Protein AF-A0A5C5S2Y5-F1 (afdb_monomer_lite)

Organism: NCBI:txid2592068

Radius of gyration: 13.99 Å; chains: 1; bounding box: 35×30×35 Å

Structure (mmCIF, N/CA/C/O backbone):
data_AF-A0A5C5S2Y5-F1
#
_entry.id   AF-A0A5C5S2Y5-F1
#
loop_
_atom_site.group_PDB
_atom_site.id
_atom_site.type_symbol
_atom_site.label_atom_id
_atom_site.label_alt_id
_atom_site.label_comp_id
_atom_site.label_asym_id
_atom_site.label_entity_id
_atom_site.label_seq_id
_atom_site.pdbx_PDB_ins_code
_atom_site.Cartn_x
_atom_site.Cartn_y
_atom_site.Cartn_z
_atom_site.occupancy
_atom_site.B_iso_or_equiv
_atom_site.auth_seq_id
_atom_site.auth_comp_id
_atom_site.auth_asym_id
_atom_site.auth_atom_id
_atom_site.pdbx_PDB_model_num
ATOM 1 N N . MET A 1 1 ? -3.793 10.889 1.135 1.00 62.47 1 MET A N 1
ATOM 2 C CA . MET A 1 1 ? -2.695 10.339 1.960 1.00 62.47 1 MET A CA 1
ATOM 3 C C . MET A 1 1 ? -1.461 10.197 1.083 1.00 62.47 1 MET A C 1
ATOM 5 O O . MET A 1 1 ? -1.605 9.763 -0.050 1.00 62.47 1 MET A O 1
ATOM 9 N N . ARG A 1 2 ? -0.286 10.641 1.547 1.00 72.62 2 ARG A N 1
ATOM 10 C CA . ARG A 1 2 ? 0.945 10.715 0.733 1.00 72.62 2 ARG A CA 1
ATOM 11 C C . ARG A 1 2 ? 1.538 9.340 0.398 1.00 72.62 2 ARG A C 1
ATOM 13 O O . ARG A 1 2 ? 2.046 9.165 -0.701 1.00 72.62 2 ARG A O 1
ATOM 20 N N . TYR A 1 3 ? 1.464 8.406 1.344 1.00 82.00 3 TYR A N 1
ATOM 21 C CA . TYR A 1 3 ? 2.135 7.107 1.261 1.00 82.00 3 TYR A CA 1
ATOM 22 C C . TYR A 1 3 ? 1.208 5.982 0.811 1.00 82.00 3 TYR A C 1
ATOM 24 O O . TYR A 1 3 ? 1.640 5.153 0.032 1.00 82.00 3 TYR A O 1
ATOM 32 N N . PHE A 1 4 ? -0.069 5.994 1.204 1.00 87.19 4 PHE A N 1
ATOM 33 C CA . PHE A 1 4 ? -1.048 4.957 0.849 1.00 87.19 4 PHE A CA 1
ATOM 34 C C . PHE A 1 4 ? -2.173 5.542 -0.022 1.00 87.19 4 PHE A C 1
ATOM 36 O O . PHE A 1 4 ? -3.229 5.912 0.498 1.00 87.19 4 PHE A O 1
ATOM 43 N N . PRO A 1 5 ? -1.944 5.753 -1.330 1.00 85.81 5 PRO A N 1
ATOM 44 C CA . PRO A 1 5 ? -2.936 6.374 -2.205 1.00 85.81 5 PRO A CA 1
ATOM 45 C C . PRO A 1 5 ? -4.027 5.417 -2.702 1.00 85.81 5 PRO A C 1
ATOM 47 O O . PRO A 1 5 ? -5.060 5.899 -3.165 1.00 85.81 5 PRO A O 1
ATOM 50 N N . TYR A 1 6 ? -3.814 4.098 -2.638 1.00 87.88 6 TYR A N 1
ATOM 51 C CA . TYR A 1 6 ? -4.747 3.109 -3.183 1.00 87.88 6 TYR A CA 1
ATOM 52 C C . TYR A 1 6 ? -5.013 1.994 -2.182 1.00 87.88 6 TYR A C 1
ATOM 54 O O . TYR A 1 6 ? -4.075 1.404 -1.652 1.00 87.88 6 TYR A O 1
ATOM 62 N N . ALA A 1 7 ? -6.292 1.688 -1.985 1.00 89.69 7 ALA A N 1
ATOM 63 C CA . ALA A 1 7 ? -6.758 0.541 -1.225 1.00 89.69 7 ALA A CA 1
ATOM 64 C C . ALA A 1 7 ? -7.991 -0.057 -1.912 1.00 89.69 7 ALA A C 1
ATOM 66 O O . ALA A 1 7 ? -8.816 0.683 -2.459 1.00 89.69 7 ALA A O 1
ATOM 67 N N . ALA A 1 8 ? -8.120 -1.378 -1.883 1.00 89.62 8 ALA A N 1
ATOM 68 C CA . ALA A 1 8 ? -9.277 -2.099 -2.395 1.00 89.62 8 ALA A CA 1
ATOM 69 C C . ALA A 1 8 ? -9.506 -3.379 -1.589 1.00 89.62 8 ALA A C 1
ATOM 71 O O . ALA A 1 8 ? -8.560 -3.949 -1.055 1.00 89.62 8 ALA A O 1
ATOM 72 N N . VAL A 1 9 ? -10.754 -3.843 -1.544 1.00 90.25 9 VAL A N 1
ATOM 73 C CA . VAL A 1 9 ? -11.071 -5.197 -1.080 1.00 90.25 9 VAL A CA 1
ATOM 74 C C . VAL A 1 9 ? -11.119 -6.111 -2.298 1.00 90.25 9 VAL A C 1
ATOM 76 O O . VAL A 1 9 ? -11.859 -5.833 -3.245 1.00 90.25 9 VAL A O 1
ATOM 79 N N . VAL A 1 10 ? -10.328 -7.178 -2.278 1.00 89.56 10 VAL A N 1
ATOM 80 C CA . VAL A 1 10 ? -10.291 -8.218 -3.314 1.00 89.56 10 VAL A CA 1
ATOM 81 C C . VAL A 1 10 ? -10.387 -9.557 -2.599 1.00 89.56 10 VAL A C 1
ATOM 83 O O . VAL A 1 10 ? -9.556 -9.840 -1.743 1.00 89.56 10 VAL A O 1
ATOM 86 N N . ASP A 1 11 ? -11.409 -10.349 -2.927 1.00 91.44 11 ASP A N 1
ATOM 87 C CA . ASP A 1 11 ? -11.665 -11.659 -2.310 1.00 91.44 11 ASP A CA 1
ATOM 88 C C . ASP A 1 11 ? -11.647 -11.618 -0.767 1.00 91.44 11 ASP A C 1
ATOM 90 O O . ASP A 1 11 ? -10.971 -12.406 -0.115 1.00 91.44 11 ASP A O 1
ATOM 94 N N . ASP A 1 12 ? -12.375 -10.652 -0.191 1.00 91.50 12 ASP A N 1
ATOM 95 C CA . ASP A 1 12 ? -12.479 -10.380 1.255 1.00 91.50 12 ASP A CA 1
ATOM 96 C C . ASP A 1 12 ? -11.173 -9.965 1.965 1.00 91.50 12 ASP A C 1
ATOM 98 O O . ASP A 1 12 ? -11.189 -9.733 3.173 1.00 91.50 12 ASP A O 1
ATOM 102 N N . ALA A 1 13 ? -10.076 -9.775 1.225 1.00 92.50 13 ALA A N 1
ATOM 103 C CA . ALA A 1 13 ? -8.805 -9.279 1.745 1.00 92.50 13 ALA A CA 1
ATOM 104 C C . ALA A 1 13 ? -8.583 -7.803 1.393 1.00 92.50 13 ALA A C 1
ATOM 106 O O . ALA A 1 13 ? -8.940 -7.336 0.303 1.00 92.50 13 ALA A O 1
ATOM 107 N N . TRP A 1 14 ? -7.937 -7.061 2.291 1.00 93.06 14 TRP A N 1
ATOM 108 C CA . TRP A 1 14 ? -7.503 -5.692 2.031 1.00 93.06 14 TRP A CA 1
ATOM 109 C C . TRP A 1 14 ? -6.199 -5.669 1.253 1.00 93.06 14 TRP A C 1
ATOM 111 O O . TRP A 1 14 ? -5.165 -6.110 1.742 1.00 93.06 14 TRP A O 1
ATOM 121 N N . TRP A 1 15 ? -6.242 -5.069 0.070 1.00 93.12 15 TRP A N 1
ATOM 122 C CA . TRP A 1 15 ? -5.079 -4.784 -0.754 1.00 93.12 15 TRP A CA 1
ATOM 123 C C . TRP A 1 15 ? -4.757 -3.303 -0.659 1.00 93.12 15 TRP A C 1
ATOM 125 O O . TRP A 1 15 ? -5.598 -2.468 -0.999 1.00 93.12 15 TRP A O 1
ATOM 135 N N . VAL A 1 16 ? -3.546 -2.963 -0.226 1.00 91.50 16 VAL A N 1
ATOM 136 C CA . VAL A 1 16 ? -3.099 -1.570 -0.108 1.00 91.50 16 VAL A CA 1
ATOM 137 C C . VAL A 1 16 ? -1.773 -1.387 -0.829 1.00 91.50 16 VAL A C 1
ATOM 139 O O . VAL A 1 16 ? -0.861 -2.198 -0.693 1.00 91.50 16 VAL A O 1
ATOM 142 N N . LEU A 1 17 ? -1.662 -0.305 -1.600 1.00 89.81 17 LEU A N 1
ATOM 143 C CA . LEU A 1 17 ? -0.411 0.082 -2.243 1.00 89.81 17 LEU A CA 1
ATOM 144 C C . LEU A 1 17 ? 0.227 1.232 -1.478 1.00 89.81 17 LEU A C 1
ATOM 146 O O . LEU A 1 17 ? -0.372 2.304 -1.345 1.00 89.81 17 LEU A O 1
ATOM 150 N N . ARG A 1 18 ? 1.467 1.023 -1.038 1.00 88.00 18 ARG A N 1
ATOM 151 C CA . ARG A 1 18 ? 2.343 2.079 -0.528 1.00 88.00 18 ARG A CA 1
ATOM 152 C C . ARG A 1 18 ? 3.198 2.622 -1.669 1.00 88.00 18 ARG A C 1
ATOM 154 O O . ARG A 1 18 ? 3.761 1.841 -2.418 1.00 88.00 18 ARG A O 1
ATOM 161 N N . VAL A 1 19 ? 3.325 3.940 -1.794 1.00 85.38 19 VAL A N 1
ATOM 162 C CA . VAL A 1 19 ? 4.305 4.597 -2.672 1.00 85.38 19 VAL A CA 1
ATOM 163 C C . VAL A 1 19 ? 5.640 4.720 -1.942 1.00 85.38 19 VAL A C 1
ATOM 165 O O . VAL A 1 19 ? 5.716 5.370 -0.895 1.00 85.38 19 VAL A O 1
ATOM 168 N N . ASN A 1 20 ? 6.708 4.207 -2.550 1.00 79.94 20 ASN A N 1
ATOM 169 C CA . ASN A 1 20 ? 8.076 4.231 -2.024 1.00 79.94 20 ASN A CA 1
ATOM 170 C C . ASN A 1 20 ? 8.766 5.585 -2.296 1.00 79.94 20 ASN A C 1
ATOM 172 O O . ASN A 1 20 ? 9.840 5.683 -2.886 1.00 79.94 20 ASN A O 1
ATOM 176 N N . HIS A 1 21 ? 8.120 6.682 -1.892 1.00 73.94 21 HIS A N 1
ATOM 177 C CA . HIS A 1 21 ? 8.614 8.036 -2.144 1.00 73.94 21 HIS A CA 1
ATOM 178 C C . HIS A 1 21 ? 9.914 8.315 -1.371 1.00 73.94 21 HIS A C 1
ATOM 180 O O . HIS A 1 21 ? 9.911 8.312 -0.143 1.00 73.94 21 HIS A O 1
ATOM 186 N N . GLY A 1 22 ? 10.983 8.699 -2.076 1.00 70.62 22 GLY A N 1
ATOM 187 C CA . GLY A 1 22 ? 12.290 9.017 -1.476 1.00 70.62 22 GLY A CA 1
ATOM 188 C C . GLY A 1 22 ? 13.305 7.872 -1.522 1.00 70.62 22 GLY A C 1
ATOM 189 O O . GLY A 1 22 ? 14.403 8.041 -1.007 1.00 70.62 22 GLY A O 1
ATOM 190 N N . PHE A 1 23 ? 12.950 6.762 -2.173 1.00 71.00 23 PHE A N 1
ATOM 191 C CA . PHE A 1 23 ? 13.754 5.546 -2.286 1.00 71.00 23 PHE A CA 1
ATOM 192 C C . PHE A 1 23 ? 13.908 5.147 -3.766 1.00 71.00 23 PHE A C 1
ATOM 194 O O . PHE A 1 23 ? 13.280 4.188 -4.208 1.00 71.00 23 PHE A O 1
ATOM 201 N N . PRO A 1 24 ? 14.653 5.917 -4.581 1.00 69.94 24 PRO A N 1
ATOM 202 C CA . PRO A 1 24 ? 14.724 5.709 -6.032 1.00 69.94 24 PRO A CA 1
ATOM 203 C C . PRO A 1 24 ? 15.361 4.374 -6.451 1.00 69.94 24 PRO A C 1
ATOM 205 O O . PRO A 1 24 ? 15.193 3.961 -7.597 1.00 69.94 24 PRO A O 1
ATOM 208 N N . GLU A 1 25 ? 16.091 3.710 -5.554 1.00 73.44 25 GLU A N 1
ATOM 209 C CA . GLU A 1 25 ? 16.672 2.382 -5.768 1.00 73.44 25 GLU A CA 1
ATOM 210 C C . GLU A 1 25 ? 15.650 1.245 -5.612 1.00 73.44 25 GLU A C 1
ATOM 212 O O . GLU A 1 25 ? 15.895 0.141 -6.100 1.00 73.44 25 GLU A O 1
ATOM 217 N N . HIS A 1 26 ? 14.511 1.512 -4.968 1.00 75.38 26 HIS A N 1
ATOM 218 C CA . HIS A 1 26 ? 13.446 0.541 -4.735 1.00 75.38 26 HIS A CA 1
ATOM 219 C C . HIS A 1 26 ? 12.359 0.641 -5.809 1.00 75.38 26 HIS A C 1
ATOM 221 O O . HIS A 1 26 ? 12.203 1.662 -6.486 1.00 75.38 26 HIS A O 1
ATOM 227 N N . ASP A 1 27 ? 11.579 -0.429 -5.961 1.00 83.12 27 ASP A N 1
ATOM 228 C CA . ASP A 1 27 ? 10.411 -0.397 -6.834 1.00 83.12 27 ASP A CA 1
ATOM 229 C C . ASP A 1 27 ? 9.384 0.645 -6.349 1.00 83.12 27 ASP A C 1
ATOM 231 O O . ASP A 1 27 ? 9.330 0.992 -5.170 1.00 83.12 27 ASP A O 1
ATOM 235 N N . LEU A 1 28 ? 8.581 1.190 -7.268 1.00 85.06 28 LEU A N 1
ATOM 236 C CA . LEU A 1 28 ? 7.722 2.349 -6.992 1.00 85.06 28 LEU A CA 1
ATOM 237 C C . LEU A 1 28 ? 6.677 2.077 -5.902 1.00 85.06 28 LEU A C 1
ATOM 239 O O . LEU A 1 28 ? 6.343 2.987 -5.134 1.00 85.06 28 LEU A O 1
ATOM 243 N N . TYR A 1 29 ? 6.141 0.858 -5.868 1.00 87.19 29 TYR A N 1
ATOM 244 C CA . TYR A 1 29 ? 5.109 0.445 -4.932 1.00 87.19 29 TYR A CA 1
ATOM 245 C C . TYR A 1 29 ? 5.525 -0.773 -4.117 1.00 87.19 29 TYR A C 1
ATOM 247 O O . TYR A 1 29 ? 6.147 -1.682 -4.655 1.00 87.19 29 TYR A O 1
ATOM 255 N N . THR A 1 30 ? 5.051 -0.824 -2.873 1.00 87.25 30 THR A N 1
ATOM 256 C CA . THR A 1 30 ? 4.954 -2.052 -2.071 1.00 87.25 30 THR A CA 1
ATOM 257 C C . THR A 1 30 ? 3.482 -2.432 -1.932 1.00 87.25 30 THR A C 1
ATOM 259 O O . THR A 1 30 ? 2.628 -1.570 -1.689 1.00 87.25 30 THR A O 1
ATOM 262 N N . VAL A 1 31 ? 3.178 -3.715 -2.109 1.00 89.56 31 VAL A N 1
ATOM 263 C CA . VAL A 1 31 ? 1.836 -4.300 -2.029 1.00 89.56 31 VAL A CA 1
ATOM 264 C C . VAL A 1 31 ? 1.650 -4.957 -0.672 1.00 89.56 31 VAL A C 1
ATOM 266 O O . VAL A 1 31 ? 2.406 -5.856 -0.306 1.00 89.56 31 VAL A O 1
ATOM 269 N N . PHE A 1 32 ? 0.600 -4.551 0.033 1.00 90.12 32 PHE A N 1
ATOM 270 C CA . PHE A 1 32 ? 0.160 -5.175 1.272 1.00 90.12 32 PHE A CA 1
ATOM 271 C C . PHE A 1 32 ? -1.139 -5.938 1.042 1.00 90.12 32 PHE A C 1
ATOM 273 O O . PHE A 1 32 ? -2.055 -5.394 0.422 1.00 90.12 32 PHE A O 1
ATOM 280 N N . VAL A 1 33 ? -1.224 -7.159 1.570 1.00 91.75 33 VAL A N 1
ATOM 281 C CA . VAL A 1 33 ? -2.456 -7.956 1.641 1.00 91.75 33 VAL A CA 1
ATOM 282 C C . VAL A 1 33 ? -2.724 -8.283 3.105 1.00 91.75 33 VAL A C 1
ATOM 284 O O . VAL A 1 33 ? -1.870 -8.866 3.767 1.00 91.75 33 VAL A O 1
ATOM 287 N N . ASP A 1 34 ? -3.871 -7.839 3.623 1.00 91.94 34 ASP A N 1
ATOM 288 C CA . ASP A 1 34 ? -4.275 -7.960 5.036 1.00 91.94 34 ASP A CA 1
ATOM 289 C C . ASP A 1 34 ? -3.194 -7.530 6.039 1.00 91.94 34 ASP A C 1
ATOM 291 O O . ASP A 1 34 ? -3.056 -8.056 7.141 1.00 91.94 34 ASP A O 1
ATOM 295 N N . GLY A 1 35 ? -2.430 -6.513 5.650 1.00 87.56 35 GLY A N 1
ATOM 296 C CA . GLY A 1 35 ? -1.388 -5.919 6.474 1.00 87.56 35 GLY A CA 1
ATOM 297 C C . GLY A 1 35 ? 0.000 -6.538 6.326 1.00 87.56 35 GLY A C 1
ATOM 298 O O . GLY A 1 35 ? 0.952 -5.995 6.876 1.00 87.56 35 GLY A O 1
ATOM 299 N N . THR A 1 36 ? 0.146 -7.606 5.544 1.00 87.56 36 THR A N 1
ATOM 300 C CA . THR A 1 36 ? 1.441 -8.231 5.247 1.00 87.56 36 THR A CA 1
ATOM 301 C C . THR A 1 36 ? 1.987 -7.725 3.917 1.00 87.56 36 THR A C 1
ATOM 303 O O . THR A 1 36 ? 1.261 -7.714 2.922 1.00 87.56 36 THR A O 1
ATOM 306 N N . ALA A 1 37 ? 3.260 -7.325 3.870 1.00 87.00 37 ALA A N 1
ATOM 307 C CA . ALA A 1 37 ? 3.934 -6.997 2.614 1.00 87.00 37 ALA A CA 1
ATOM 308 C C . ALA A 1 37 ? 4.174 -8.277 1.795 1.00 87.00 37 ALA A C 1
ATOM 310 O O . ALA A 1 37 ? 4.779 -9.227 2.287 1.00 87.00 37 ALA A O 1
ATOM 311 N N . VAL A 1 38 ? 3.687 -8.323 0.551 1.00 87.56 38 VAL A N 1
ATOM 312 C CA . VAL A 1 38 ? 3.735 -9.545 -0.282 1.00 87.56 38 VAL A CA 1
ATOM 313 C C . VAL A 1 38 ? 4.535 -9.394 -1.571 1.00 87.56 38 VAL A C 1
ATOM 315 O O . VAL A 1 38 ? 4.956 -10.399 -2.142 1.00 87.56 38 VAL A O 1
ATOM 318 N N . ALA A 1 39 ? 4.714 -8.167 -2.060 1.00 84.56 39 ALA A N 1
ATOM 319 C CA . ALA A 1 39 ? 5.445 -7.889 -3.289 1.00 84.56 39 ALA A CA 1
ATOM 320 C C . ALA A 1 39 ? 5.832 -6.414 -3.384 1.00 84.56 39 ALA A C 1
ATOM 322 O O . ALA A 1 39 ? 5.113 -5.548 -2.885 1.00 84.56 39 ALA A O 1
ATOM 323 N N . ASP A 1 40 ? 6.892 -6.139 -4.135 1.00 85.25 40 ASP A N 1
ATOM 324 C CA . ASP A 1 40 ? 7.185 -4.814 -4.662 1.00 85.25 40 ASP A CA 1
ATOM 325 C C . ASP A 1 40 ? 6.934 -4.779 -6.171 1.00 85.25 40 ASP A C 1
ATOM 327 O O . ASP A 1 40 ? 7.000 -5.804 -6.855 1.00 85.25 40 ASP A O 1
ATOM 331 N N . ALA A 1 41 ? 6.574 -3.605 -6.686 1.00 83.56 41 ALA A N 1
ATOM 332 C CA . ALA A 1 41 ? 6.180 -3.456 -8.076 1.00 83.56 41 ALA A CA 1
ATOM 333 C C . ALA A 1 41 ? 6.441 -2.053 -8.628 1.00 83.56 41 ALA A C 1
ATOM 335 O O . ALA A 1 41 ? 6.064 -1.031 -8.047 1.00 83.56 41 ALA A O 1
ATOM 336 N N . THR A 1 42 ? 7.009 -2.005 -9.832 1.00 84.06 42 THR A N 1
ATOM 337 C CA . THR A 1 42 ? 7.133 -0.777 -10.625 1.00 84.06 42 THR A CA 1
ATOM 338 C C . THR A 1 42 ? 6.325 -0.912 -11.916 1.00 84.06 42 THR A C 1
ATOM 340 O O . THR A 1 42 ? 6.602 -1.817 -12.713 1.00 84.06 42 THR A O 1
ATOM 343 N N . PRO A 1 43 ? 5.372 0.002 -12.194 1.00 81.19 43 PRO A N 1
ATOM 344 C CA . PRO A 1 43 ? 4.591 -0.020 -13.424 1.00 81.19 43 PRO A CA 1
ATOM 345 C C . PRO A 1 43 ? 5.479 -0.099 -14.667 1.00 81.19 43 PRO A C 1
ATOM 347 O O . PRO A 1 43 ? 6.365 0.730 -14.867 1.00 81.19 43 PRO A O 1
ATOM 350 N N . GLY A 1 44 ? 5.229 -1.095 -15.516 1.00 74.50 44 GLY A N 1
ATOM 351 C CA . GLY A 1 44 ? 5.920 -1.249 -16.801 1.00 74.50 44 GLY A CA 1
ATOM 352 C C . GLY A 1 44 ? 7.400 -1.650 -16.731 1.00 74.50 44 GLY A C 1
ATOM 353 O O . GLY A 1 44 ? 8.028 -1.743 -17.784 1.00 74.50 44 GLY A O 1
ATOM 354 N N . ARG A 1 45 ? 7.963 -1.902 -15.540 1.00 71.56 45 ARG A N 1
ATOM 355 C CA . ARG A 1 45 ? 9.341 -2.403 -15.382 1.00 71.56 45 ARG A CA 1
ATOM 356 C C . ARG A 1 45 ? 9.417 -3.932 -15.407 1.00 71.56 45 ARG A C 1
ATOM 358 O O . ARG A 1 45 ? 10.440 -4.482 -15.806 1.00 71.56 45 ARG A O 1
ATOM 365 N N . GLY A 1 46 ? 8.345 -4.609 -14.997 1.00 65.75 46 GLY A N 1
ATOM 366 C CA . GLY A 1 46 ? 8.273 -6.067 -14.944 1.00 65.75 46 GLY A CA 1
ATOM 367 C C . GLY A 1 46 ? 7.582 -6.716 -16.146 1.00 65.75 46 GLY A C 1
ATOM 368 O O . GLY A 1 46 ? 6.946 -6.060 -16.971 1.00 65.75 46 GLY A O 1
ATOM 369 N N . SER A 1 47 ? 7.717 -8.041 -16.236 1.00 65.38 47 SER A N 1
ATOM 370 C CA . SER A 1 47 ? 7.028 -8.891 -17.223 1.00 65.38 47 SER A CA 1
ATOM 371 C C . SER A 1 47 ? 5.738 -9.514 -16.675 1.00 65.38 47 SER A C 1
ATOM 373 O O . SER A 1 47 ? 5.058 -10.254 -17.391 1.00 65.38 47 SER A O 1
ATOM 375 N N . SER A 1 48 ? 5.391 -9.231 -15.414 1.00 76.19 48 SER A N 1
ATOM 376 C CA . SER A 1 48 ? 4.217 -9.812 -14.776 1.00 76.19 48 SER A CA 1
ATOM 377 C C . SER A 1 48 ? 2.929 -9.089 -15.208 1.00 76.19 48 SER A C 1
ATOM 379 O O . SER A 1 48 ? 2.924 -7.868 -15.409 1.00 76.19 48 SER A O 1
ATOM 381 N N . PRO A 1 49 ? 1.795 -9.808 -15.321 1.00 77.88 49 PRO A N 1
ATOM 382 C CA . PRO A 1 49 ? 0.492 -9.182 -15.546 1.00 77.88 49 PRO A CA 1
ATOM 383 C C . PRO A 1 49 ?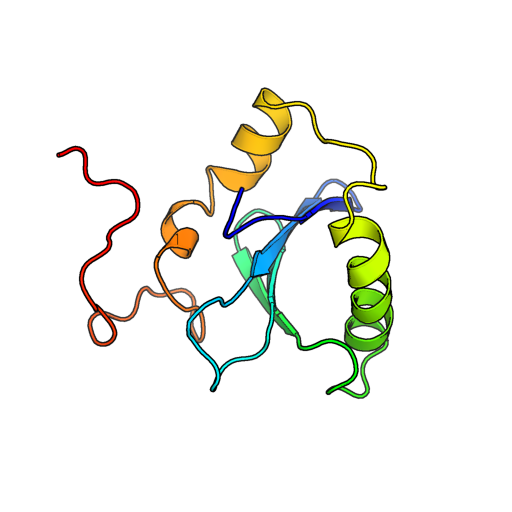 0.122 -8.147 -14.472 1.00 77.88 49 PRO A C 1
ATOM 385 O O . PRO A 1 49 ? -0.609 -7.198 -14.760 1.00 77.88 49 PRO A O 1
ATOM 388 N N . PHE A 1 50 ? 0.641 -8.310 -13.250 1.00 80.12 50 PHE A N 1
ATOM 389 C CA . PHE A 1 50 ? 0.405 -7.392 -12.143 1.00 80.12 50 PHE A CA 1
ATOM 390 C C . PHE A 1 50 ? 1.047 -6.022 -12.401 1.00 80.12 50 PHE A C 1
ATOM 392 O O . PHE A 1 50 ? 0.336 -5.017 -12.398 1.00 80.12 50 PHE A O 1
ATOM 399 N N . ASP A 1 51 ? 2.333 -5.971 -12.759 1.00 79.69 51 ASP A N 1
ATOM 400 C CA . ASP A 1 51 ? 3.043 -4.710 -13.048 1.00 79.69 51 ASP A CA 1
ATOM 401 C C . ASP A 1 51 ? 2.402 -3.935 -14.206 1.00 79.69 51 ASP A C 1
ATOM 403 O O . ASP A 1 51 ? 2.303 -2.703 -14.184 1.00 79.69 51 ASP A O 1
ATOM 407 N N . ALA A 1 52 ? 1.923 -4.660 -15.222 1.00 79.19 52 ALA A N 1
ATOM 408 C CA . ALA A 1 52 ? 1.201 -4.078 -16.349 1.00 79.19 52 ALA A CA 1
ATOM 409 C C . ALA A 1 52 ? -0.144 -3.463 -15.923 1.00 79.19 52 ALA A C 1
ATOM 411 O O . ALA A 1 52 ? -0.559 -2.435 -16.470 1.00 79.19 52 ALA A O 1
ATOM 412 N N . SER A 1 53 ? -0.823 -4.059 -14.938 1.00 79.31 53 SER A N 1
ATOM 413 C CA . SER A 1 53 ? -2.083 -3.532 -14.404 1.00 79.31 53 SER A CA 1
ATOM 414 C C . SER A 1 53 ? -1.881 -2.220 -13.635 1.00 79.31 53 SER A C 1
ATOM 416 O O . SER A 1 53 ? -2.691 -1.299 -13.777 1.00 79.31 53 SER A O 1
ATOM 418 N N . LEU A 1 54 ? -0.755 -2.067 -12.923 1.00 81.38 54 LEU A N 1
ATOM 419 C CA . LEU A 1 54 ? -0.447 -0.862 -12.143 1.00 81.38 54 LEU A CA 1
ATOM 420 C C . LEU A 1 54 ? -0.244 0.384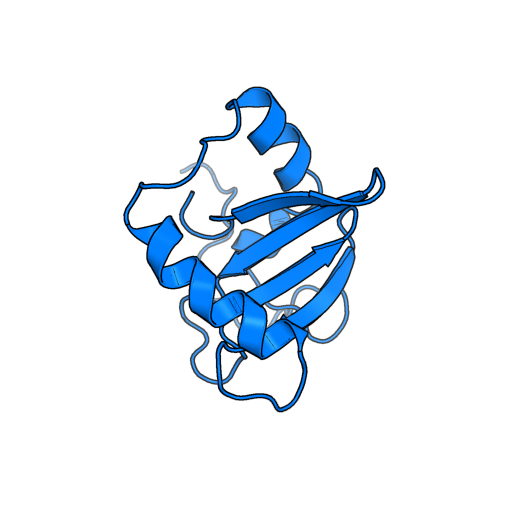 -13.013 1.00 81.38 54 LEU A C 1
ATOM 422 O O . LEU A 1 54 ? -0.522 1.496 -12.567 1.00 81.38 54 LEU A O 1
ATOM 426 N N . ALA A 1 55 ? 0.153 0.231 -14.281 1.00 76.25 55 ALA A N 1
ATOM 427 C CA . ALA A 1 55 ? 0.261 1.353 -15.220 1.00 76.25 55 ALA A CA 1
ATOM 428 C C . ALA A 1 55 ? -1.076 2.094 -15.431 1.00 76.25 55 ALA A C 1
ATOM 430 O O . ALA A 1 55 ? -1.094 3.254 -15.846 1.00 76.25 55 ALA A O 1
ATOM 431 N N . ARG A 1 56 ? -2.214 1.455 -15.122 1.00 75.69 56 ARG A N 1
ATOM 432 C CA . ARG A 1 56 ? -3.542 2.087 -15.165 1.00 75.69 56 ARG A CA 1
ATOM 433 C C . ARG A 1 56 ? -3.799 3.020 -13.976 1.00 75.69 56 ARG A C 1
ATOM 435 O O . ARG A 1 56 ? -4.649 3.901 -14.087 1.00 75.69 56 ARG A O 1
ATOM 442 N N . LEU A 1 57 ? -3.057 2.880 -12.874 1.00 75.19 57 LEU A N 1
ATOM 443 C CA . LEU A 1 57 ? -3.246 3.678 -11.658 1.00 75.19 57 LEU A CA 1
ATOM 444 C C . LEU A 1 57 ? -2.851 5.154 -11.839 1.00 75.19 57 LEU A C 1
ATOM 446 O O . LEU A 1 57 ? -3.443 6.009 -11.185 1.00 75.19 57 LEU A O 1
ATOM 450 N N . ASP A 1 58 ? -1.962 5.501 -12.784 1.00 65.44 58 ASP A N 1
ATOM 451 C CA . ASP A 1 58 ? -1.666 6.913 -13.126 1.00 65.44 58 ASP A CA 1
ATOM 452 C C . ASP A 1 58 ? -2.911 7.688 -13.609 1.00 65.44 58 ASP A C 1
ATOM 454 O O . ASP A 1 58 ? -2.987 8.916 -13.564 1.00 65.44 58 ASP A O 1
ATOM 458 N N . GLN A 1 59 ? -3.940 6.981 -14.075 1.00 59.56 59 GLN A N 1
ATOM 459 C CA . GLN A 1 59 ? -5.207 7.613 -14.439 1.00 59.56 59 GLN A CA 1
ATOM 460 C C . GLN A 1 59 ? -6.069 7.923 -13.205 1.00 59.56 59 GLN A C 1
ATOM 462 O O . GLN A 1 59 ? -6.811 8.908 -13.212 1.00 59.56 59 GLN A O 1
ATOM 467 N N . LEU A 1 60 ? -5.938 7.127 -12.137 1.00 59.69 60 LEU A N 1
ATOM 468 C CA . LEU A 1 60 ? -6.648 7.295 -10.864 1.00 59.69 60 LEU A CA 1
ATOM 469 C C . LEU A 1 60 ? -5.982 8.350 -9.968 1.00 59.69 60 LEU A C 1
ATOM 471 O O . LEU A 1 60 ? -6.693 9.105 -9.301 1.00 59.69 60 LEU A O 1
ATOM 475 N N . SER A 1 61 ? -4.648 8.475 -10.026 1.00 60.72 61 SER A N 1
ATOM 476 C CA . SER A 1 61 ? -3.846 9.474 -9.290 1.00 60.72 61 SER A CA 1
ATOM 477 C C . SER A 1 61 ? -4.265 10.927 -9.563 1.00 60.72 61 SER A C 1
ATOM 479 O O . SER A 1 61 ? -4.054 11.810 -8.734 1.00 60.72 61 SER A O 1
ATOM 481 N N . LYS A 1 62 ? -4.929 11.183 -10.698 1.00 63.62 62 LYS A N 1
ATOM 482 C CA . LYS A 1 62 ? -5.461 12.497 -11.110 1.00 63.62 62 LYS A CA 1
ATOM 483 C C . LYS A 1 62 ? -6.814 12.835 -10.464 1.00 63.62 62 LYS A C 1
ATOM 485 O O . LYS A 1 62 ? -7.537 13.688 -10.978 1.00 63.62 62 LYS A O 1
ATOM 490 N N . GLY A 1 63 ? -7.178 12.148 -9.378 1.00 58.03 63 GLY A N 1
ATOM 491 C CA . GLY A 1 63 ? -8.395 12.398 -8.599 1.00 58.03 63 GLY A CA 1
ATOM 492 C C . GLY A 1 63 ? -9.685 11.909 -9.261 1.00 58.03 63 GLY A C 1
ATOM 493 O O . GLY A 1 63 ? -10.761 12.395 -8.932 1.00 58.03 63 GLY A O 1
ATOM 494 N N . ARG A 1 64 ? -9.594 10.975 -10.218 1.00 62.19 64 ARG A N 1
ATOM 495 C CA . ARG A 1 64 ? -10.754 10.476 -10.987 1.00 62.19 64 ARG A CA 1
ATOM 496 C C . ARG A 1 64 ? -11.270 9.109 -10.527 1.00 62.19 64 ARG A C 1
ATOM 498 O O . ARG A 1 64 ? -12.111 8.526 -11.203 1.00 62.19 64 ARG A O 1
ATOM 505 N N . GLY A 1 65 ? -10.753 8.589 -9.416 1.00 67.44 65 GLY A N 1
ATOM 506 C CA . GLY A 1 65 ? -11.179 7.315 -8.837 1.00 67.44 65 GLY A CA 1
ATOM 507 C C . GLY A 1 65 ? -12.241 7.474 -7.740 1.00 67.44 65 GLY A C 1
ATOM 508 O O . GLY A 1 65 ? -12.293 8.533 -7.103 1.00 67.44 65 GLY A O 1
ATOM 509 N N . PRO A 1 66 ? -13.051 6.427 -7.477 1.00 74.12 66 PRO A N 1
ATOM 510 C CA . PRO A 1 66 ? -13.888 6.357 -6.283 1.00 74.12 66 PRO A CA 1
ATOM 511 C C . PRO A 1 66 ? -13.042 6.596 -5.029 1.00 74.12 66 PRO A C 1
ATOM 513 O O . PRO A 1 66 ? -11.967 6.017 -4.884 1.00 74.12 66 PRO A O 1
ATOM 516 N N . GLN A 1 67 ? -13.512 7.469 -4.141 1.00 80.12 67 GLN A N 1
ATOM 517 C CA . GLN A 1 67 ? -12.857 7.716 -2.860 1.00 80.12 67 GLN A CA 1
ATOM 518 C C . GLN A 1 67 ? -13.423 6.756 -1.817 1.00 80.12 67 GLN A C 1
ATOM 520 O O . GLN A 1 67 ? -14.639 6.586 -1.719 1.00 80.12 67 GLN A O 1
ATOM 525 N N . VAL A 1 68 ? -12.536 6.144 -1.039 1.00 79.88 68 VAL A N 1
ATOM 526 C CA . VAL A 1 68 ? -12.919 5.352 0.131 1.00 79.88 68 VAL A CA 1
ATOM 527 C C . VAL A 1 68 ? -13.345 6.312 1.245 1.00 79.8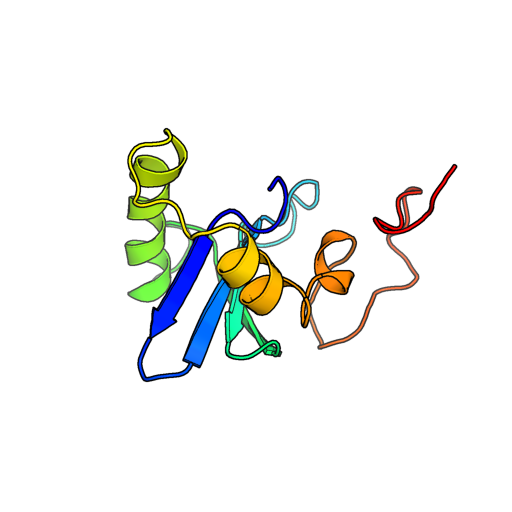8 68 VAL A C 1
ATOM 529 O O . VAL A 1 68 ? -12.759 7.383 1.411 1.00 79.88 68 VAL A O 1
ATOM 532 N N . GLU A 1 69 ? -14.389 5.949 1.987 1.00 85.88 69 GLU A N 1
ATOM 533 C CA . GLU A 1 69 ? -14.845 6.722 3.144 1.00 85.88 69 GLU A CA 1
ATOM 534 C C . GLU A 1 69 ? -13.724 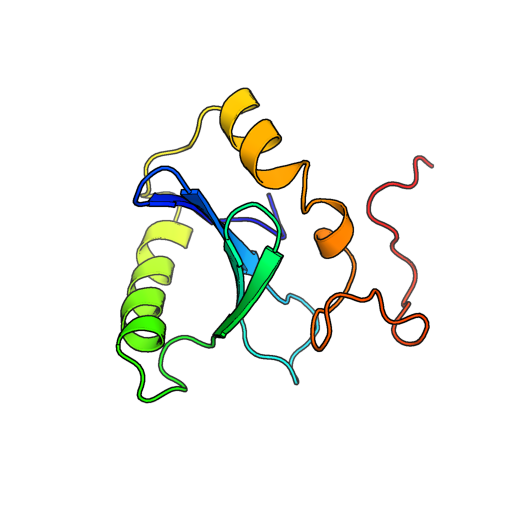6.794 4.208 1.00 85.88 69 GLU A C 1
ATOM 536 O O . GLU A 1 69 ? -13.002 5.810 4.390 1.00 85.88 69 GLU A O 1
ATOM 541 N N . PRO A 1 70 ? -13.519 7.939 4.891 1.00 82.69 70 PRO A N 1
ATOM 542 C CA . PRO A 1 70 ? -12.382 8.122 5.792 1.00 82.69 70 PRO A CA 1
ATOM 543 C C . PRO A 1 70 ? -12.207 7.051 6.876 1.00 82.69 70 PRO A C 1
ATOM 545 O O . PRO A 1 70 ? -11.071 6.648 7.129 1.00 82.69 70 PRO A O 1
ATOM 548 N N . ALA A 1 71 ? -13.282 6.572 7.511 1.00 84.06 71 ALA A N 1
ATOM 549 C CA . ALA A 1 71 ? -13.166 5.534 8.536 1.00 84.06 71 ALA A CA 1
ATOM 550 C C . ALA A 1 71 ? -12.754 4.182 7.934 1.00 84.06 71 ALA A C 1
ATOM 552 O O . ALA A 1 71 ? -11.914 3.486 8.506 1.00 84.06 71 ALA A O 1
ATOM 553 N N . VAL A 1 72 ? -13.271 3.842 6.750 1.00 87.88 72 VAL A N 1
ATOM 554 C CA . VAL A 1 72 ? -12.852 2.643 6.003 1.00 87.88 72 VAL A CA 1
ATOM 555 C C . VAL A 1 72 ? -11.385 2.741 5.571 1.00 87.88 72 VAL A C 1
ATOM 557 O O . VAL A 1 72 ? -10.629 1.786 5.740 1.00 87.88 72 VAL A O 1
ATOM 560 N N . ALA A 1 73 ? -10.949 3.902 5.074 1.00 85.31 73 ALA A N 1
ATOM 561 C CA . ALA A 1 73 ? -9.551 4.126 4.707 1.00 85.31 73 ALA A CA 1
ATOM 562 C C . ALA A 1 73 ? -8.621 3.992 5.924 1.00 85.31 73 ALA A C 1
ATOM 564 O O . ALA A 1 73 ? -7.556 3.384 5.831 1.00 85.31 73 ALA A O 1
ATOM 565 N N . HIS A 1 74 ? -9.038 4.516 7.079 1.00 84.50 74 HIS A N 1
ATOM 566 C CA . HIS A 1 74 ? -8.292 4.365 8.323 1.00 84.50 74 HIS A CA 1
ATOM 567 C C . HIS A 1 74 ? -8.186 2.898 8.753 1.00 84.50 74 HIS A C 1
ATOM 569 O O . HIS A 1 74 ? -7.095 2.462 9.099 1.00 84.50 74 HIS A O 1
ATOM 575 N N . ALA A 1 75 ? -9.270 2.121 8.675 1.00 86.69 75 ALA A N 1
ATOM 576 C CA . ALA A 1 75 ? -9.245 0.697 9.013 1.00 86.69 75 ALA A CA 1
ATOM 577 C C . ALA A 1 75 ? -8.310 -0.115 8.100 1.00 86.69 75 ALA A C 1
ATOM 579 O O . ALA A 1 75 ? -7.599 -0.988 8.587 1.00 86.69 75 ALA A O 1
ATOM 580 N N . ALA A 1 76 ? -8.270 0.203 6.802 1.00 86.69 76 ALA A N 1
ATOM 581 C CA . ALA A 1 76 ? -7.376 -0.454 5.847 1.00 86.69 76 ALA A CA 1
ATOM 582 C C . ALA A 1 76 ? -5.892 -0.115 6.084 1.00 86.69 76 ALA A C 1
ATOM 584 O O . ALA A 1 76 ? -5.018 -0.94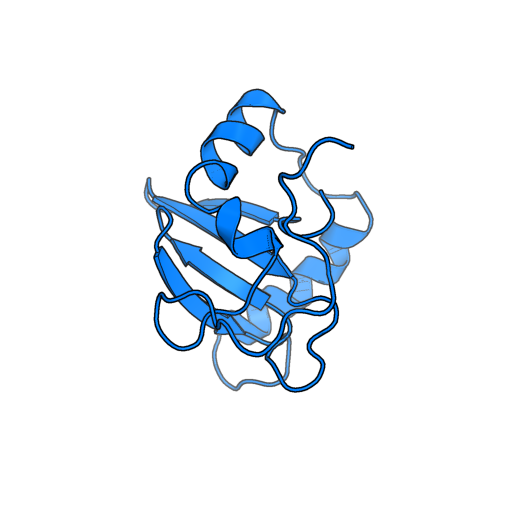3 5.847 1.00 86.69 76 ALA A O 1
ATOM 585 N N . ILE A 1 77 ? -5.599 1.108 6.538 1.00 87.44 77 ILE A N 1
ATOM 586 C CA . ILE A 1 77 ? -4.225 1.613 6.670 1.00 87.44 77 ILE A CA 1
ATOM 587 C C . ILE A 1 77 ? -3.661 1.406 8.076 1.00 87.44 77 ILE A C 1
ATOM 589 O O . ILE A 1 77 ? -2.45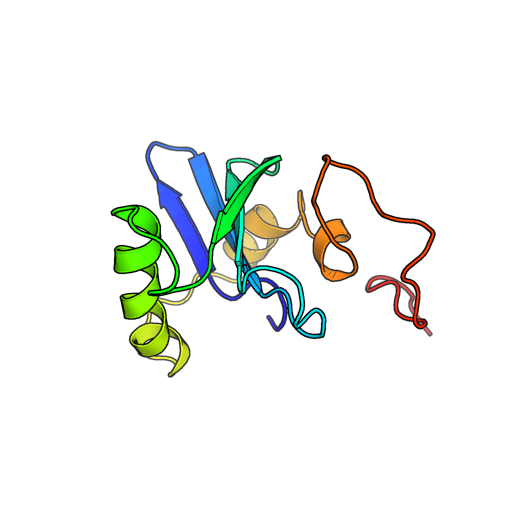7 1.219 8.207 1.00 87.44 77 ILE A O 1
ATOM 593 N N . ALA A 1 78 ? -4.486 1.414 9.126 1.00 87.50 78 ALA A N 1
ATOM 594 C CA . ALA A 1 78 ? -4.031 1.303 10.515 1.00 87.50 78 ALA A CA 1
ATOM 595 C C . ALA A 1 78 ? -3.066 0.124 10.774 1.00 87.50 78 ALA A C 1
ATOM 597 O O . ALA A 1 78 ? -2.063 0.356 11.450 1.00 87.50 78 ALA A O 1
ATOM 598 N N . PRO A 1 79 ? -3.272 -1.088 10.211 1.00 87.00 79 PRO A N 1
ATOM 599 C CA . PRO A 1 79 ? -2.343 -2.206 10.399 1.00 87.00 79 PRO A CA 1
ATOM 600 C C . PRO A 1 79 ? -0.955 -1.972 9.793 1.00 87.00 79 PRO A C 1
ATOM 602 O O . PRO A 1 79 ? 0.018 -2.553 10.257 1.00 87.00 79 PRO A O 1
ATOM 605 N N . ILE A 1 80 ? -0.861 -1.118 8.770 1.00 84.56 80 ILE A N 1
ATOM 606 C CA . ILE A 1 80 ? 0.365 -0.877 8.000 1.00 84.56 80 ILE A CA 1
ATOM 607 C C . ILE A 1 80 ? 0.885 0.553 8.126 1.00 84.56 80 ILE A C 1
ATOM 609 O O . ILE A 1 80 ? 1.814 0.943 7.423 1.00 84.56 80 ILE A O 1
ATOM 613 N N . ALA A 1 81 ? 0.295 1.357 9.010 1.00 84.56 81 ALA A N 1
ATOM 614 C CA . ALA A 1 81 ? 0.620 2.771 9.122 1.00 84.56 81 ALA A CA 1
ATOM 615 C C . ALA A 1 81 ? 2.096 2.988 9.495 1.00 84.56 81 ALA A C 1
ATOM 617 O O . ALA A 1 81 ? 2.705 3.940 9.016 1.00 84.56 81 ALA A O 1
ATOM 618 N N . ALA A 1 82 ? 2.687 2.063 10.259 1.00 78.69 82 ALA A N 1
ATOM 619 C CA . ALA A 1 82 ? 4.110 2.067 10.599 1.00 78.69 82 ALA A CA 1
ATOM 620 C C . ALA A 1 82 ? 5.037 1.929 9.371 1.00 78.69 82 ALA A C 1
ATOM 622 O O . ALA A 1 82 ? 6.154 2.437 9.389 1.00 78.69 82 ALA A O 1
ATOM 623 N N . PHE A 1 83 ? 4.567 1.330 8.269 1.00 76.19 83 PHE A N 1
ATOM 624 C CA . PHE A 1 83 ? 5.314 1.243 7.006 1.00 76.19 83 PHE A CA 1
ATOM 625 C C . PHE A 1 83 ? 5.257 2.541 6.180 1.00 76.19 83 PHE A C 1
ATOM 627 O O . PHE A 1 83 ? 5.823 2.616 5.084 1.00 76.19 83 PHE A O 1
ATOM 634 N N . ALA A 1 84 ? 4.577 3.592 6.664 1.00 74.56 84 ALA A N 1
ATOM 635 C CA . ALA A 1 84 ? 4.664 4.914 6.044 1.00 74.56 84 ALA A CA 1
ATOM 636 C C . ALA A 1 84 ? 6.124 5.388 6.009 1.00 74.56 84 ALA A C 1
ATOM 638 O O . ALA A 1 84 ? 6.599 5.850 4.964 1.00 74.56 84 ALA A O 1
ATOM 639 N N . ASP A 1 85 ? 6.838 5.188 7.118 1.00 63.38 85 ASP A N 1
ATOM 640 C CA . ASP A 1 85 ? 8.155 5.779 7.345 1.00 63.38 85 ASP A CA 1
ATOM 641 C C . ASP A 1 85 ? 9.338 4.883 7.028 1.00 63.38 85 ASP A C 1
ATOM 643 O O . ASP A 1 85 ? 10.458 5.388 7.038 1.00 63.38 85 ASP A O 1
ATOM 647 N N . TYR A 1 86 ? 9.150 3.608 6.660 1.00 62.53 86 TYR A N 1
ATOM 648 C CA . TYR A 1 86 ? 10.291 2.813 6.210 1.00 62.53 86 TYR A CA 1
ATOM 649 C C . TYR A 1 86 ? 9.988 1.544 5.374 1.00 62.53 86 TYR A C 1
ATOM 651 O O . TYR A 1 86 ? 8.862 1.056 5.339 1.00 62.53 86 TYR A O 1
ATOM 659 N N . GLY A 1 87 ? 11.033 1.096 4.650 1.00 52.19 87 GLY A N 1
ATOM 660 C CA . GLY A 1 87 ? 11.147 0.047 3.639 1.00 52.19 87 GLY A CA 1
ATOM 661 C C . GLY A 1 87 ? 11.057 -1.407 4.107 1.00 52.19 87 GLY A C 1
ATOM 662 O O . GLY A 1 87 ? 11.490 -1.793 5.186 1.00 52.19 87 GLY A O 1
ATOM 663 N N . SER A 1 88 ? 10.486 -2.191 3.202 1.00 44.72 88 SER A N 1
ATOM 664 C CA . SER A 1 88 ? 10.135 -3.593 3.324 1.00 44.72 88 SER A CA 1
ATOM 665 C C . SER A 1 88 ? 10.955 -4.364 2.299 1.00 44.72 88 SER A C 1
ATOM 667 O O . SER A 1 88 ? 10.552 -4.446 1.148 1.00 44.72 88 SER A O 1
ATOM 669 N N . GLU A 1 89 ? 12.091 -4.930 2.697 1.00 48.50 89 GLU A N 1
ATOM 670 C CA . GLU A 1 89 ? 12.623 -6.095 1.974 1.00 48.50 89 GLU A CA 1
ATOM 671 C C . GLU A 1 89 ? 12.405 -7.398 2.762 1.00 48.50 89 GLU A C 1
ATOM 673 O O . GLU A 1 89 ? 12.530 -8.459 2.169 1.00 48.50 89 GLU A O 1
ATOM 678 N N . ASN A 1 90 ? 12.026 -7.353 4.055 1.00 52.50 90 ASN A N 1
ATOM 679 C CA . ASN A 1 90 ? 12.008 -8.548 4.917 1.00 52.50 90 ASN A CA 1
ATOM 680 C C . ASN A 1 90 ? 11.023 -8.529 6.115 1.00 52.50 90 ASN A C 1
ATOM 682 O O . ASN A 1 90 ? 11.271 -9.230 7.092 1.00 52.50 90 ASN A O 1
ATOM 686 N N . ASP A 1 91 ? 9.921 -7.769 6.067 1.00 52.44 91 ASP A N 1
ATOM 687 C CA . ASP A 1 91 ? 8.964 -7.669 7.200 1.00 52.44 91 ASP A CA 1
ATOM 688 C C . ASP A 1 91 ? 9.570 -7.025 8.473 1.00 52.44 91 ASP A C 1
ATOM 690 O O . ASP A 1 91 ? 9.122 -7.266 9.591 1.00 52.44 91 ASP A O 1
ATOM 694 N N . ASP A 1 92 ? 10.604 -6.190 8.302 1.00 48.09 92 ASP A N 1
ATOM 695 C CA . ASP A 1 92 ? 11.317 -5.499 9.383 1.00 48.09 92 ASP A CA 1
ATOM 696 C C . ASP A 1 92 ? 11.569 -4.024 9.028 1.00 48.09 92 ASP A C 1
ATOM 698 O O . ASP A 1 92 ? 11.737 -3.670 7.857 1.00 48.09 92 ASP A O 1
ATOM 702 N N . THR A 1 93 ? 11.612 -3.154 10.035 1.00 47.44 93 THR A N 1
ATOM 703 C CA . THR A 1 93 ? 11.986 -1.744 9.870 1.00 47.44 93 THR A CA 1
ATOM 704 C C . THR A 1 93 ? 13.516 -1.638 9.810 1.00 47.44 93 THR A C 1
ATOM 706 O O . THR A 1 93 ? 14.162 -1.975 10.795 1.00 47.44 93 THR A O 1
ATOM 709 N N . CYS A 1 94 ? 14.155 -1.160 8.726 1.00 46.50 94 CYS A N 1
ATOM 710 C CA . CYS A 1 94 ? 15.603 -0.891 8.812 1.00 46.50 94 CYS A CA 1
ATOM 711 C C . CYS A 1 94 ? 15.877 0.251 9.780 1.00 46.50 94 CYS A C 1
ATOM 713 O O . CYS A 1 94 ? 15.536 1.410 9.534 1.00 46.50 94 CYS A O 1
ATOM 715 N N . ASP A 1 95 ? 16.731 -0.061 10.740 1.00 45.12 95 ASP A N 1
ATOM 716 C CA . ASP A 1 95 ? 17.370 0.891 11.640 1.00 45.12 95 ASP A CA 1
ATOM 717 C C . ASP A 1 95 ? 18.340 1.871 10.938 1.00 45.12 95 ASP A C 1
ATOM 719 O O . ASP A 1 95 ? 18.728 2.885 11.514 1.00 45.12 95 ASP A O 1
ATOM 723 N N . PHE A 1 96 ? 18.766 1.600 9.695 1.00 42.91 96 PHE A N 1
ATOM 724 C CA . PHE A 1 96 ? 19.914 2.278 9.061 1.00 42.91 96 PHE A CA 1
ATOM 725 C C . PHE A 1 96 ? 19.594 3.401 8.065 1.00 42.91 96 PHE A C 1
ATOM 727 O O . PHE A 1 96 ? 20.511 4.063 7.582 1.00 42.91 96 PHE A O 1
ATOM 734 N N . CYS A 1 97 ? 18.325 3.633 7.737 1.00 47.03 97 CYS A N 1
ATOM 735 C CA . CYS A 1 97 ? 17.938 4.571 6.672 1.00 47.03 97 CYS A CA 1
ATOM 736 C C . CYS A 1 97 ? 17.186 5.809 7.185 1.00 47.03 97 CYS A C 1
ATOM 738 O O . CYS A 1 97 ? 16.545 6.524 6.411 1.00 47.03 97 CYS A O 1
ATOM 740 N N . PHE A 1 98 ? 17.274 6.074 8.489 1.00 42.69 98 PHE A N 1
ATOM 741 C CA . PHE A 1 98 ? 16.668 7.238 9.119 1.00 42.69 98 PHE A CA 1
ATOM 742 C C . PHE A 1 98 ? 17.368 8.530 8.687 1.00 42.69 98 PHE A C 1
ATOM 744 O O . PHE A 1 98 ? 18.453 8.874 9.148 1.00 42.69 98 PHE A O 1
ATOM 751 N N . GLY A 1 99 ? 16.694 9.278 7.818 1.00 41.56 99 GLY A N 1
ATOM 752 C CA . GLY A 1 99 ? 16.772 10.733 7.786 1.00 41.56 99 GLY A CA 1
ATOM 753 C C . GLY A 1 99 ? 15.528 11.325 8.453 1.00 41.56 99 GLY A C 1
ATOM 754 O O . GLY A 1 99 ? 14.630 11.785 7.750 1.00 41.56 99 GLY A O 1
ATOM 755 N N . ASP A 1 100 ? 15.474 11.270 9.789 1.00 45.28 100 ASP A N 1
ATOM 756 C CA . ASP A 1 100 ? 14.586 12.029 10.691 1.00 45.28 100 ASP A CA 1
ATOM 757 C C . ASP A 1 100 ? 13.139 12.270 10.227 1.00 45.28 100 ASP A C 1
ATOM 759 O O . ASP A 1 100 ? 12.790 13.438 10.009 1.00 45.28 100 ASP A O 1
ATOM 763 N N . LYS A 1 101 ? 12.301 11.224 10.096 1.00 45.97 101 LYS A N 1
ATOM 764 C CA . LYS A 1 101 ? 10.823 11.297 10.232 1.00 45.97 101 LYS A CA 1
ATOM 765 C C . LYS A 1 101 ? 10.263 9.934 10.626 1.00 45.97 101 LYS A C 1
ATOM 767 O O . LYS A 1 101 ? 10.071 9.082 9.773 1.00 45.97 101 LYS A O 1
ATOM 772 N N . ASP A 1 102 ? 9.994 9.747 11.906 1.00 47.41 102 ASP A N 1
ATOM 773 C CA . ASP A 1 102 ? 8.971 8.828 12.378 1.00 47.41 102 ASP A CA 1
ATOM 774 C C . ASP A 1 102 ? 7.609 9.522 12.212 1.00 47.41 102 ASP A C 1
ATOM 776 O O . ASP A 1 102 ? 7.276 10.524 12.842 1.00 47.41 102 ASP A O 1
ATOM 780 N N . GLY A 1 103 ? 6.785 9.021 11.311 1.00 45.59 103 GLY A N 1
ATOM 781 C CA . GLY A 1 103 ? 5.476 9.541 10.922 1.00 45.59 103 GLY A CA 1
ATOM 782 C C . GLY A 1 103 ? 4.395 9.286 11.960 1.00 45.59 103 GLY A C 1
ATOM 783 O O . GLY A 1 103 ? 3.225 9.159 11.608 1.00 45.59 103 GLY A O 1
ATOM 784 N N . TYR A 1 104 ? 4.785 9.298 13.236 1.00 40.78 104 TYR A N 1
ATOM 785 C CA . TYR A 1 104 ? 3.901 9.424 14.386 1.00 40.78 104 TYR A CA 1
ATOM 786 C C . TYR A 1 104 ? 4.472 10.246 15.560 1.00 40.78 104 TYR A C 1
ATOM 788 O O . TYR A 1 104 ? 3.870 10.224 16.634 1.00 40.78 104 TYR A O 1
ATOM 796 N N . ALA A 1 105 ? 5.543 11.034 15.403 1.00 32.59 105 ALA A N 1
ATOM 797 C CA . ALA A 1 105 ? 5.930 11.976 16.460 1.00 32.59 105 ALA A CA 1
ATOM 798 C C . ALA A 1 105 ? 5.014 13.224 16.474 1.00 32.59 105 ALA A C 1
ATOM 800 O O . ALA A 1 105 ? 4.928 13.937 15.466 1.00 32.59 105 ALA A O 1
ATOM 801 N N . PRO A 1 106 ? 4.324 13.546 17.589 1.00 33.84 106 PRO A N 1
ATOM 802 C CA . PRO A 1 106 ? 3.864 14.910 17.812 1.00 33.84 106 PRO A CA 1
ATOM 803 C C . PRO A 1 106 ? 5.092 15.807 18.041 1.00 33.84 106 PRO A C 1
ATOM 805 O O . PRO A 1 106 ? 6.125 15.332 18.510 1.00 33.84 106 PRO A O 1
ATOM 808 N N . MET A 1 107 ? 4.974 17.095 17.698 1.00 33.41 107 MET A N 1
ATOM 809 C CA . MET A 1 107 ? 5.967 18.109 18.088 1.00 33.41 107 MET A CA 1
ATOM 810 C C . MET A 1 107 ? 6.271 18.084 19.587 1.00 33.41 107 MET A C 1
ATOM 812 O O . MET A 1 107 ? 5.317 17.862 20.371 1.00 33.41 107 MET A O 1
#

Secondary structure (DSSP, 8-state):
--S--EEEEETTEEEEEEE-TT-TTS-SEEEEETTEEEEEE-TTTSSSHHHHHHTTHHHHTTTTSPPPPHHHHHHHHGGGGGGGSS--SSSS--TT--SS--TT---

Foldseek 3Di:
DQFWPDWDQDPNWIWTWGAPPPCVVFAGTFIDTNLDTDDGEHQPPDPDPVSVVCVCCVVVVVVPDDDDDPVRVCVSCVSNVQCNQADDPDRDGDPPPDPDDRPPDDD

pLDDT: mean 73.25, std 16.67, range [32.59, 93.12]

Sequence (107 aa):
MRYFPYAAVVDDAWWVLRVNHGFPEHDLYTVFVDGTAVADATPGRGSSPFDASLARLDQLSKGRGPQVEPAVAHAAIAPIAAFADYGSENDDTCDFCFGDKDGYAPM